Protein AF-A0A942CM63-F1 (afdb_monomer_lite)

Sequence (81 aa):
MELFGNYAGRAADLQPWLADAQINHDADLRLQYLAGLGLNEHAGDEIYREMLSYRAYPEDIFVASESTIDRLKAAMDGVRE

Secondary structure (DSSP, 8-state):
--TTTT----HHHHTTTTTTPPPP-GGG-HHHHHHHHTTT---HHHHHHHHHHH----TTT----HHHHHHHHHHHHTT--

pLDDT: mean 90.88, std 9.05, range [46.62, 97.56]

Foldseek 3Di:
DQPCPPPLADPVLCCVVCVPPDDDDVVVVVVVVVCVVCVVPPCVVVVSLVSSVSHDDPPPPDDDDPVVSVVVRVSSVVVND

Radius of gyration: 16.6 Å; chains: 1; bounding box: 30×28×43 Å

Structure (mmCIF, N/CA/C/O backbone):
data_AF-A0A942CM63-F1
#
_entry.id   AF-A0A942CM63-F1
#
loop_
_atom_site.group_PDB
_atom_site.id
_atom_site.type_symbol
_atom_site.label_atom_id
_atom_site.label_alt_id
_atom_site.label_comp_id
_atom_site.label_asym_id
_atom_site.label_entity_id
_atom_site.label_seq_id
_atom_site.pdbx_PDB_ins_code
_atom_site.Cartn_x
_atom_site.Cartn_y
_atom_site.Cartn_z
_atom_site.occupancy
_atom_site.B_iso_or_equiv
_atom_site.auth_seq_id
_atom_site.auth_comp_id
_atom_site.auth_asym_id
_atom_site.auth_atom_id
_atom_site.pdbx_PDB_model_num
ATOM 1 N N . MET A 1 1 ? 5.901 7.793 17.309 1.00 51.50 1 MET A N 1
ATOM 2 C CA . MET A 1 1 ? 5.759 6.645 16.391 1.00 51.50 1 MET A CA 1
ATOM 3 C C . MET A 1 1 ? 4.284 6.552 16.058 1.00 51.50 1 MET A C 1
ATOM 5 O O . MET A 1 1 ? 3.498 6.372 16.979 1.00 51.50 1 MET A O 1
ATOM 9 N N . GLU A 1 2 ? 3.907 6.778 14.804 1.00 83.19 2 GLU A N 1
ATOM 10 C CA . GLU A 1 2 ? 2.524 6.603 14.348 1.00 83.19 2 GLU A CA 1
ATOM 11 C C . GLU A 1 2 ? 2.298 5.137 13.982 1.00 83.19 2 GLU A C 1
ATOM 13 O O . GLU A 1 2 ? 3.052 4.577 13.189 1.00 83.19 2 GLU A O 1
ATOM 18 N N . LEU A 1 3 ? 1.278 4.508 14.572 1.00 88.31 3 LEU A N 1
ATOM 19 C CA . LEU A 1 3 ? 1.004 3.075 14.411 1.00 88.31 3 LEU A CA 1
ATOM 20 C C . LEU A 1 3 ? 0.782 2.670 12.943 1.00 88.31 3 LEU A C 1
ATOM 22 O O . LEU A 1 3 ? 1.226 1.603 12.532 1.00 88.31 3 LEU A O 1
ATOM 26 N N . PHE A 1 4 ? 0.130 3.530 12.157 1.00 89.88 4 PHE A N 1
ATOM 27 C CA . PHE A 1 4 ? -0.209 3.271 10.755 1.00 89.88 4 PHE A CA 1
ATOM 28 C C . PHE A 1 4 ? 0.733 3.946 9.745 1.00 89.88 4 PHE A C 1
ATOM 30 O O . PHE A 1 4 ? 0.471 3.869 8.549 1.00 89.88 4 PHE A O 1
ATOM 37 N N . GLY A 1 5 ? 1.836 4.569 10.184 1.00 87.94 5 GLY A N 1
ATOM 38 C CA . GLY A 1 5 ? 2.674 5.415 9.316 1.00 87.94 5 GLY A CA 1
ATOM 39 C C . GLY A 1 5 ? 3.226 4.708 8.068 1.00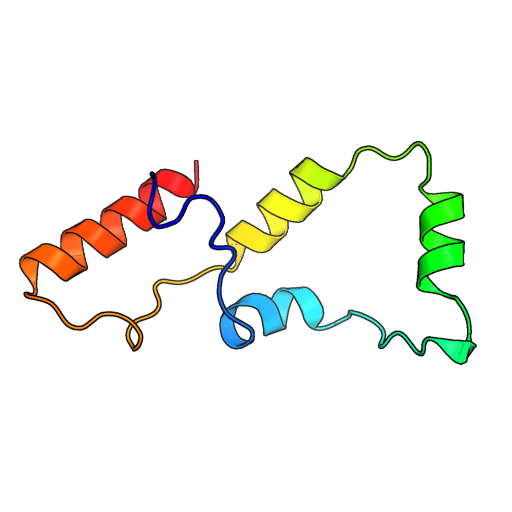 87.94 5 GLY A C 1
ATOM 40 O O . GLY A 1 5 ? 3.287 5.305 7.001 1.00 87.94 5 GLY A O 1
ATOM 41 N N . ASN A 1 6 ? 3.546 3.414 8.179 1.00 87.38 6 ASN A N 1
ATOM 42 C CA . ASN A 1 6 ? 3.998 2.572 7.059 1.00 87.38 6 ASN A CA 1
ATOM 43 C C . ASN A 1 6 ? 3.021 1.418 6.759 1.00 87.38 6 ASN A C 1
ATOM 45 O O . ASN A 1 6 ? 3.406 0.411 6.164 1.00 87.38 6 ASN A O 1
ATOM 49 N N . TYR A 1 7 ? 1.774 1.507 7.232 1.00 91.31 7 TYR A N 1
ATOM 50 C CA . TYR A 1 7 ? 0.770 0.473 7.004 1.00 91.31 7 TYR A CA 1
ATOM 51 C C . TYR A 1 7 ? 0.004 0.747 5.705 1.00 91.31 7 TYR A C 1
ATOM 53 O O . TYR A 1 7 ? -0.854 1.632 5.644 1.00 91.31 7 TYR A O 1
ATOM 61 N N . ALA A 1 8 ? 0.305 -0.045 4.675 1.00 91.75 8 ALA A N 1
ATOM 62 C CA . ALA A 1 8 ? -0.295 0.076 3.344 1.00 91.75 8 ALA A CA 1
ATOM 63 C C . ALA A 1 8 ? -1.500 -0.857 3.104 1.00 91.75 8 ALA A C 1
ATOM 65 O O . ALA A 1 8 ? -2.023 -0.906 1.996 1.00 91.75 8 ALA A O 1
ATOM 66 N N . GLY A 1 9 ? -1.950 -1.590 4.128 1.00 93.31 9 GLY A N 1
ATOM 67 C CA . GLY A 1 9 ? -3.013 -2.594 4.016 1.00 93.31 9 GLY A CA 1
ATOM 68 C C . GLY A 1 9 ? -2.491 -4.033 3.955 1.00 93.31 9 GLY A C 1
ATOM 69 O O . GLY A 1 9 ? -1.304 -4.304 4.150 1.00 93.31 9 GLY A O 1
ATOM 70 N N . ARG A 1 10 ? -3.405 -4.979 3.736 1.00 94.56 10 ARG A N 1
ATOM 71 C CA . ARG A 1 10 ? -3.140 -6.423 3.629 1.00 94.56 10 ARG A CA 1
ATOM 72 C C . ARG A 1 10 ? -3.213 -6.888 2.178 1.00 94.56 10 ARG A C 1
ATOM 74 O O . ARG A 1 10 ? -3.777 -6.222 1.317 1.00 94.56 10 ARG A O 1
ATOM 81 N N . ALA A 1 11 ? -2.734 -8.107 1.934 1.00 94.12 11 ALA A N 1
ATOM 82 C CA . ALA A 1 11 ? -2.852 -8.761 0.630 1.00 94.12 11 ALA A CA 1
ATOM 83 C C . ALA A 1 11 ? -4.306 -8.831 0.122 1.00 94.12 11 ALA A C 1
ATOM 85 O O . ALA A 1 11 ? -4.544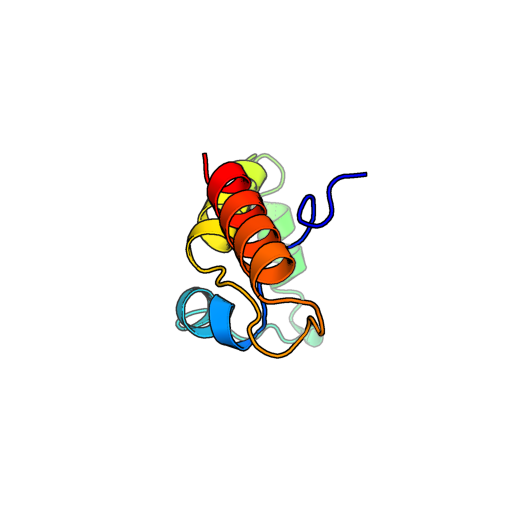 -8.646 -1.064 1.00 94.12 11 ALA A O 1
ATOM 86 N N . ALA A 1 12 ? -5.272 -9.063 1.019 1.00 94.62 12 ALA A N 1
ATOM 87 C CA . ALA A 1 12 ? -6.693 -9.052 0.670 1.00 94.62 12 ALA A CA 1
ATOM 88 C C . ALA A 1 12 ? -7.180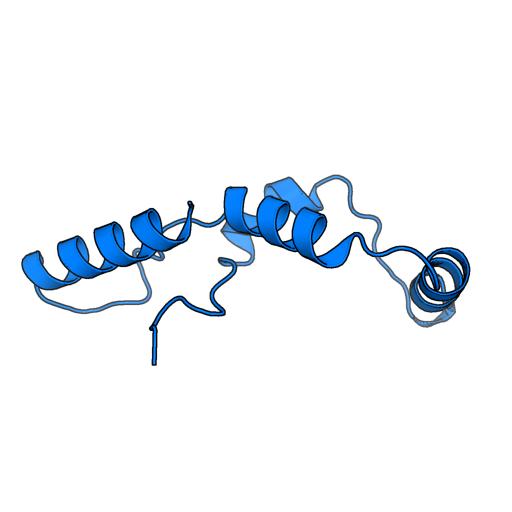 -7.663 0.227 1.00 94.62 12 ALA A C 1
ATOM 90 O O . ALA A 1 12 ? -7.979 -7.568 -0.698 1.00 94.62 12 ALA A O 1
ATOM 91 N N . ASP A 1 13 ? -6.670 -6.601 0.853 1.00 95.50 13 ASP A N 1
ATOM 92 C CA . ASP A 1 13 ? -7.062 -5.224 0.553 1.00 95.50 13 ASP A CA 1
ATOM 93 C C . ASP A 1 13 ? -6.464 -4.776 -0.793 1.00 95.50 13 ASP A C 1
ATOM 95 O O . ASP A 1 13 ? -7.141 -4.149 -1.598 1.00 95.50 13 ASP A O 1
ATOM 99 N N . LEU A 1 14 ? -5.214 -5.166 -1.075 1.00 96.25 14 LEU A N 1
ATOM 100 C CA . LEU A 1 14 ? -4.492 -4.833 -2.311 1.00 96.25 14 LEU A CA 1
ATOM 101 C C . LEU A 1 14 ? -4.808 -5.761 -3.493 1.00 96.25 14 LEU A C 1
ATOM 103 O O . LEU A 1 14 ? -4.304 -5.534 -4.591 1.00 96.25 14 LEU A O 1
ATOM 107 N N . GLN A 1 15 ? -5.631 -6.798 -3.308 1.00 96.25 15 GLN A N 1
ATOM 108 C CA . GLN A 1 15 ? -5.994 -7.711 -4.395 1.00 96.25 15 GLN A CA 1
ATOM 109 C C . GLN A 1 15 ? -6.566 -6.970 -5.622 1.00 96.25 15 GLN A C 1
ATOM 111 O O . GLN A 1 15 ? -6.129 -7.285 -6.728 1.00 96.25 15 GLN A O 1
ATOM 116 N N . PRO A 1 16 ? -7.479 -5.983 -5.480 1.00 96.00 16 PRO A N 1
ATOM 117 C CA . PRO A 1 16 ? -7.996 -5.247 -6.630 1.00 96.00 16 PRO A CA 1
ATOM 118 C C . PRO A 1 16 ? -6.924 -4.399 -7.325 1.00 96.00 16 PRO A C 1
ATOM 120 O O . PRO A 1 16 ? -6.915 -4.342 -8.548 1.00 96.00 16 PRO A O 1
ATOM 123 N N . TRP A 1 17 ? -5.996 -3.802 -6.568 1.00 95.62 17 TRP A N 1
ATOM 124 C CA . TRP A 1 17 ? -4.870 -3.029 -7.115 1.00 95.62 17 TRP A CA 1
ATOM 125 C C . TRP A 1 17 ? -3.893 -3.894 -7.928 1.00 95.62 17 TRP A C 1
ATOM 127 O O . TRP A 1 17 ? -3.204 -3.407 -8.815 1.00 95.62 17 TRP A O 1
ATOM 137 N N . LEU A 1 18 ? -3.841 -5.195 -7.634 1.00 95.00 18 LEU A N 1
ATOM 138 C CA . LEU A 1 18 ? -2.987 -6.166 -8.318 1.00 95.00 18 LEU A CA 1
ATOM 139 C C . LEU A 1 18 ? -3.736 -6.997 -9.372 1.00 95.00 18 LEU A C 1
ATOM 141 O O . LEU A 1 18 ? -3.149 -7.931 -9.919 1.00 95.00 18 LEU A O 1
ATOM 145 N N . ALA A 1 19 ? -5.014 -6.714 -9.643 1.00 96.06 19 ALA A N 1
ATOM 146 C CA . ALA A 1 19 ? -5.879 -7.589 -10.441 1.00 96.06 19 ALA A CA 1
ATOM 147 C C . ALA A 1 19 ? -5.357 -7.831 -11.870 1.00 96.06 19 ALA A C 1
ATOM 149 O O . ALA A 1 19 ? -5.530 -8.913 -12.431 1.00 96.06 19 ALA A O 1
ATOM 150 N N . ASP A 1 20 ? -4.701 -6.831 -12.439 1.00 95.12 20 ASP A N 1
ATOM 151 C CA . ASP A 1 20 ? -4.126 -6.776 -13.780 1.00 95.12 20 ASP A CA 1
ATOM 152 C C . ASP A 1 20 ? -2.586 -6.772 -13.774 1.00 95.12 20 ASP A C 1
ATOM 154 O O . ASP A 1 20 ? -1.945 -6.729 -14.830 1.00 95.12 20 ASP A O 1
ATOM 158 N N . ALA A 1 21 ? -1.969 -6.901 -12.594 1.00 93.44 21 ALA A N 1
ATOM 159 C CA . ALA A 1 21 ? -0.524 -6.979 -12.459 1.00 93.44 21 ALA A CA 1
ATOM 160 C C . ALA A 1 21 ? 0.013 -8.297 -13.038 1.00 93.44 21 ALA A C 1
ATOM 162 O O . ALA A 1 21 ? -0.340 -9.401 -12.618 1.00 93.44 21 ALA A O 1
ATOM 163 N N . GLN A 1 22 ? 0.936 -8.189 -13.992 1.00 92.94 22 GLN A N 1
AT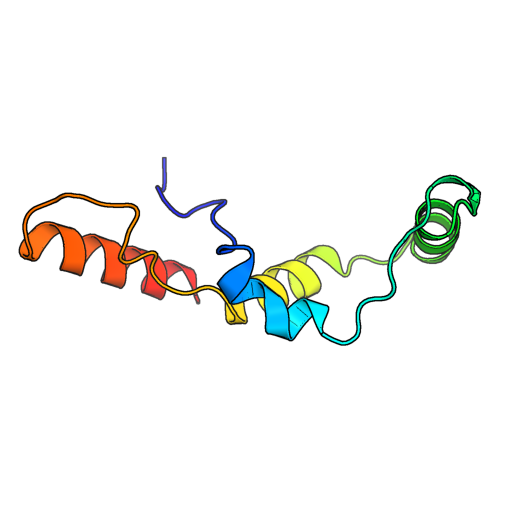OM 164 C CA . GLN A 1 22 ? 1.618 -9.355 -14.546 1.00 92.94 22 GLN A CA 1
ATOM 165 C C . GLN A 1 22 ? 2.601 -9.947 -13.531 1.00 92.94 22 GLN A C 1
ATOM 167 O O . GLN A 1 22 ? 3.420 -9.228 -12.947 1.00 92.94 22 GLN A O 1
ATOM 172 N N . ILE A 1 23 ? 2.575 -11.274 -13.380 1.00 92.69 23 ILE A N 1
ATOM 173 C CA . ILE A 1 23 ? 3.542 -12.006 -12.555 1.00 92.69 23 ILE A CA 1
ATOM 174 C C . ILE A 1 23 ? 4.953 -11.739 -13.085 1.00 92.69 23 ILE A C 1
ATOM 176 O O . ILE A 1 23 ? 5.223 -11.857 -14.279 1.00 92.69 23 ILE A O 1
ATOM 180 N N . ASN A 1 24 ? 5.861 -11.358 -12.188 1.00 92.81 24 ASN A N 1
ATOM 181 C CA . ASN A 1 24 ? 7.275 -11.241 -12.508 1.00 92.81 24 ASN A CA 1
ATOM 182 C C . ASN A 1 24 ? 7.985 -12.582 -12.292 1.00 92.81 24 ASN A C 1
ATOM 184 O O . ASN A 1 24 ? 7.876 -13.163 -11.212 1.00 92.81 24 ASN A O 1
ATOM 188 N N . HIS A 1 25 ? 8.757 -13.032 -13.279 1.00 92.94 25 HIS A N 1
ATOM 189 C CA . HIS A 1 25 ? 9.623 -14.199 -13.157 1.00 92.94 25 HIS A CA 1
ATOM 190 C C . HIS A 1 25 ? 11.078 -13.739 -13.193 1.00 92.94 25 HIS A C 1
ATOM 192 O O . HIS A 1 25 ? 11.560 -13.323 -14.231 1.00 92.94 25 HIS A O 1
ATOM 198 N N . ASP A 1 26 ? 11.806 -13.853 -12.083 1.00 87.38 26 ASP A N 1
ATOM 199 C CA . ASP A 1 26 ? 13.145 -13.250 -11.928 1.00 87.38 26 ASP A CA 1
ATOM 200 C C . ASP A 1 26 ? 14.160 -13.627 -13.034 1.00 87.38 26 ASP A C 1
ATOM 202 O O . ASP A 1 26 ? 15.073 -12.868 -13.343 1.00 87.38 26 ASP A O 1
ATOM 206 N N . ALA A 1 27 ? 13.960 -14.770 -13.696 1.00 92.12 27 ALA A N 1
ATOM 207 C CA . ALA A 1 27 ? 14.784 -15.230 -14.810 1.00 92.12 27 ALA A CA 1
ATOM 208 C C . ALA A 1 27 ? 14.716 -14.349 -16.077 1.00 92.12 27 ALA A C 1
ATOM 210 O O . ALA A 1 27 ? 15.648 -14.397 -16.878 1.00 92.12 27 ALA A O 1
ATOM 211 N N . ASP A 1 28 ? 13.641 -13.581 -16.286 1.00 93.00 28 ASP A N 1
ATOM 212 C CA . ASP A 1 28 ? 13.480 -12.711 -17.461 1.00 93.00 28 ASP A CA 1
ATOM 213 C C . ASP A 1 28 ? 13.959 -11.266 -17.229 1.00 93.00 28 ASP A C 1
ATOM 215 O O . ASP A 1 28 ? 13.993 -10.471 -18.170 1.00 93.00 28 ASP A O 1
ATOM 219 N N . LEU A 1 29 ? 14.365 -10.938 -15.994 1.00 94.44 29 LEU A N 1
ATOM 220 C CA . LEU A 1 29 ? 14.812 -9.610 -15.564 1.00 94.44 29 LEU A CA 1
ATOM 221 C C . LEU A 1 29 ? 13.826 -8.471 -15.903 1.00 94.44 29 LEU A C 1
ATOM 223 O O . LEU A 1 29 ? 14.233 -7.310 -16.036 1.00 94.44 29 LEU A O 1
ATOM 227 N N . ARG A 1 30 ? 12.525 -8.768 -16.052 1.00 93.88 30 ARG A N 1
ATOM 228 C CA . ARG A 1 30 ? 11.516 -7.799 -16.509 1.00 93.88 30 ARG A CA 1
ATOM 229 C C . ARG A 1 30 ? 11.460 -6.567 -15.617 1.00 93.88 30 ARG A C 1
ATOM 231 O O . ARG A 1 30 ? 11.479 -5.451 -16.132 1.00 93.88 30 ARG A O 1
ATOM 238 N N . LEU A 1 31 ? 11.410 -6.737 -14.293 1.00 93.81 31 LEU A N 1
ATOM 239 C CA . LEU A 1 31 ? 11.371 -5.591 -13.378 1.00 93.81 31 LEU A CA 1
ATOM 240 C C . LEU A 1 31 ? 12.653 -4.754 -13.428 1.00 93.81 31 LEU A C 1
ATOM 242 O O . LEU A 1 31 ? 12.553 -3.534 -13.379 1.00 93.81 31 LEU A O 1
ATOM 246 N N . GLN A 1 32 ? 13.839 -5.355 -13.575 1.00 93.88 32 GLN A N 1
ATOM 247 C CA . GLN A 1 32 ? 15.085 -4.589 -13.708 1.00 93.88 32 GLN A CA 1
ATOM 248 C C . GLN A 1 32 ? 15.124 -3.805 -15.025 1.00 93.88 32 GLN A C 1
ATOM 250 O O . GLN A 1 32 ? 15.552 -2.651 -15.039 1.00 93.88 32 GLN A O 1
ATOM 255 N N . TYR A 1 33 ? 14.639 -4.398 -16.119 1.00 93.94 33 TYR A N 1
ATOM 256 C CA . TYR A 1 33 ? 14.506 -3.706 -17.399 1.00 93.94 33 TYR A CA 1
ATOM 257 C C . TYR A 1 33 ? 13.538 -2.516 -17.305 1.00 93.94 33 TYR A C 1
ATOM 259 O O . TYR A 1 33 ? 13.896 -1.402 -17.691 1.00 93.94 33 TYR A O 1
ATOM 267 N N . LEU A 1 34 ? 12.345 -2.723 -16.733 1.00 93.12 34 LEU A N 1
ATOM 268 C CA . LEU A 1 34 ? 11.359 -1.658 -16.516 1.00 93.12 34 LEU A CA 1
ATOM 269 C C . LEU A 1 34 ? 11.891 -0.565 -15.580 1.00 93.12 34 LEU A C 1
ATOM 271 O O . LEU A 1 34 ? 11.709 0.615 -15.866 1.00 93.12 34 LEU A O 1
ATOM 275 N N . ALA A 1 35 ? 12.611 -0.933 -14.518 1.00 90.81 35 ALA A N 1
ATOM 276 C CA . ALA A 1 35 ? 13.259 0.024 -13.623 1.00 90.81 35 ALA A CA 1
ATOM 277 C C . ALA A 1 35 ? 14.320 0.871 -14.347 1.00 90.81 35 ALA A C 1
ATOM 279 O O . ALA A 1 35 ? 14.449 2.060 -14.073 1.00 90.81 35 ALA A O 1
ATOM 280 N N . GLY A 1 36 ? 15.053 0.287 -15.301 1.00 94.50 36 GLY A N 1
ATOM 281 C CA . GLY A 1 36 ? 15.984 1.027 -16.156 1.00 94.50 36 GLY A CA 1
ATOM 282 C C . GLY A 1 36 ? 15.284 2.029 -17.079 1.00 94.50 36 GLY A C 1
ATOM 283 O O . GLY A 1 36 ? 15.767 3.150 -17.239 1.00 94.50 36 GLY A O 1
ATOM 284 N N . LEU A 1 37 ? 14.133 1.658 -17.652 1.00 94.62 37 LEU A N 1
ATOM 285 C CA . LEU A 1 37 ? 13.312 2.571 -18.460 1.00 94.62 37 LEU A CA 1
ATOM 286 C C . LEU A 1 37 ? 12.716 3.712 -17.620 1.00 94.62 37 LEU A C 1
ATOM 288 O O . LEU A 1 37 ? 12.684 4.851 -18.081 1.00 94.62 37 LEU A O 1
ATOM 292 N N . GLY A 1 38 ? 12.298 3.417 -16.389 1.00 91.00 38 GLY A N 1
ATOM 293 C CA . GLY A 1 38 ? 11.728 4.373 -15.437 1.00 91.00 38 GLY A CA 1
ATOM 294 C C . GLY A 1 38 ? 12.753 5.109 -14.567 1.00 91.00 38 GLY A C 1
ATOM 295 O O . GLY A 1 38 ? 12.366 5.727 -13.583 1.00 91.00 38 GLY A O 1
ATOM 296 N N . LEU A 1 39 ? 14.055 5.066 -14.882 1.00 91.38 39 LEU A N 1
ATOM 297 C CA . LEU A 1 39 ? 15.117 5.585 -13.999 1.00 91.38 39 LEU A CA 1
ATOM 298 C C . LEU A 1 39 ? 14.937 7.065 -13.603 1.00 91.38 39 LEU A C 1
ATOM 300 O O . LEU A 1 39 ? 15.345 7.466 -12.516 1.00 91.38 39 LEU A O 1
ATOM 304 N N . ASN A 1 40 ? 14.339 7.870 -14.485 1.00 92.62 40 ASN A N 1
ATOM 305 C CA . ASN A 1 40 ? 14.082 9.297 -14.255 1.00 92.62 40 ASN A CA 1
ATOM 306 C C . ASN A 1 40 ? 12.610 9.595 -13.924 1.00 92.62 40 ASN A C 1
ATOM 308 O O . ASN A 1 40 ? 12.196 10.753 -13.935 1.00 92.62 40 ASN A O 1
ATOM 312 N N . GLU A 1 41 ? 11.804 8.563 -13.682 1.00 91.62 41 GLU A N 1
ATOM 313 C CA . GLU A 1 41 ? 10.406 8.701 -13.305 1.00 91.62 41 GLU A CA 1
ATOM 314 C C . GLU A 1 41 ? 10.280 8.805 -11.780 1.00 91.62 41 GLU A C 1
ATOM 316 O O . GLU A 1 41 ? 10.805 7.987 -11.024 1.00 91.62 41 GLU A O 1
ATOM 321 N N . HIS A 1 42 ? 9.564 9.826 -11.314 1.00 90.06 42 HIS A N 1
ATOM 322 C CA . HIS A 1 42 ? 9.339 10.085 -9.892 1.00 90.06 42 HIS A CA 1
ATOM 323 C C . HIS A 1 42 ? 7.868 9.855 -9.518 1.00 90.06 42 HIS A C 1
ATOM 325 O O . HIS A 1 42 ? 7.224 10.720 -8.935 1.00 90.06 42 HIS A O 1
ATOM 331 N N . ALA A 1 43 ? 7.335 8.681 -9.866 1.00 92.38 43 ALA A N 1
ATOM 332 C CA . ALA A 1 43 ? 5.937 8.306 -9.625 1.00 92.38 43 ALA A CA 1
ATOM 333 C C . ALA A 1 43 ? 5.684 7.651 -8.250 1.00 92.38 43 ALA A C 1
ATOM 335 O O . ALA A 1 43 ? 4.555 7.273 -7.945 1.00 92.38 43 ALA A O 1
ATOM 336 N N . GLY A 1 44 ? 6.712 7.510 -7.402 1.00 91.75 44 GLY A N 1
ATOM 337 C CA . GLY A 1 44 ? 6.615 6.789 -6.124 1.00 91.75 44 GLY A CA 1
ATOM 338 C C . GLY A 1 44 ? 5.495 7.294 -5.207 1.00 91.75 44 GLY A C 1
ATOM 339 O O . GLY A 1 44 ? 4.738 6.490 -4.670 1.00 91.75 44 GLY A O 1
ATOM 340 N N . ASP A 1 45 ? 5.337 8.613 -5.089 1.00 93.25 45 ASP A N 1
ATOM 341 C CA . ASP A 1 45 ? 4.304 9.233 -4.249 1.00 93.25 45 ASP A CA 1
ATOM 342 C C . ASP A 1 45 ? 2.884 8.992 -4.782 1.00 93.25 45 ASP A C 1
ATOM 344 O O . ASP A 1 45 ? 1.930 8.865 -4.014 1.00 93.25 45 ASP A O 1
ATOM 348 N N . GLU A 1 46 ? 2.714 8.959 -6.103 1.00 94.31 46 GLU A N 1
ATOM 349 C CA . GLU A 1 46 ? 1.429 8.662 -6.737 1.00 94.31 46 GLU A CA 1
ATOM 350 C C . GLU A 1 46 ? 1.067 7.189 -6.558 1.00 94.31 46 GLU A C 1
ATOM 352 O O . GLU A 1 46 ? -0.008 6.893 -6.037 1.00 94.31 46 GLU A O 1
ATOM 357 N N . ILE A 1 47 ? 2.007 6.290 -6.862 1.00 93.50 47 ILE A N 1
ATOM 358 C CA . ILE A 1 47 ? 1.853 4.843 -6.673 1.00 93.50 47 ILE A CA 1
ATOM 359 C C . ILE A 1 47 ? 1.508 4.529 -5.214 1.00 93.50 47 ILE A C 1
ATOM 361 O O . ILE A 1 47 ? 0.573 3.778 -4.938 1.00 93.50 47 ILE A O 1
ATOM 365 N N . TYR A 1 48 ? 2.222 5.129 -4.257 1.00 92.88 48 TYR A N 1
ATOM 366 C CA . TYR A 1 48 ? 1.971 4.885 -2.840 1.00 92.88 48 TYR A CA 1
ATOM 367 C C . TYR A 1 48 ? 0.584 5.376 -2.408 1.00 92.88 48 TYR A C 1
ATOM 369 O O . TYR A 1 48 ? -0.133 4.652 -1.719 1.00 92.88 48 TYR A O 1
ATOM 377 N N . ARG A 1 49 ? 0.155 6.568 -2.845 1.00 92.75 49 ARG A N 1
ATOM 378 C CA . ARG A 1 49 ? -1.199 7.073 -2.556 1.00 92.75 49 ARG A CA 1
ATOM 379 C C . ARG A 1 49 ? -2.286 6.198 -3.169 1.00 92.75 49 ARG A C 1
ATOM 381 O O . ARG A 1 49 ? -3.309 5.972 -2.525 1.00 92.75 49 ARG A O 1
ATOM 388 N N . GLU A 1 50 ? -2.059 5.674 -4.369 1.00 94.25 50 GLU A N 1
ATOM 389 C CA . GLU A 1 50 ? -2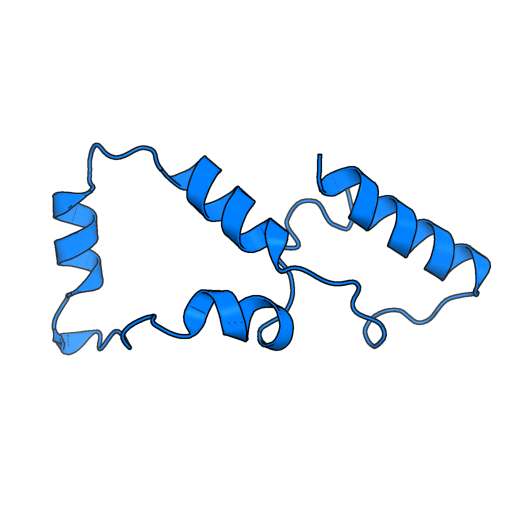.980 4.734 -4.996 1.00 94.25 50 GLU A CA 1
ATOM 390 C C . GLU A 1 50 ? -3.102 3.451 -4.165 1.00 94.25 50 GLU A C 1
ATOM 392 O O . GLU A 1 50 ? -4.219 3.059 -3.827 1.00 94.25 50 GLU A O 1
ATOM 397 N N . MET A 1 51 ? -1.984 2.860 -3.728 1.00 94.19 51 MET A N 1
ATOM 398 C CA . MET A 1 51 ? -1.993 1.699 -2.827 1.00 94.19 51 MET A CA 1
ATOM 399 C C . MET A 1 51 ? -2.783 1.980 -1.540 1.00 94.19 51 MET A C 1
ATOM 401 O O . MET A 1 51 ? -3.625 1.175 -1.136 1.00 94.19 51 MET A O 1
ATOM 405 N N . LEU A 1 52 ? -2.564 3.142 -0.909 1.00 93.12 52 LEU A N 1
ATOM 406 C CA . LEU A 1 52 ? -3.279 3.534 0.310 1.00 93.12 52 LEU A CA 1
ATOM 407 C C . LEU A 1 52 ? -4.790 3.698 0.096 1.00 93.12 52 LEU A C 1
ATOM 409 O O . LEU A 1 52 ? -5.548 3.573 1.058 1.00 93.12 52 LEU A O 1
ATOM 413 N N . SER A 1 53 ? -5.253 3.944 -1.132 1.00 93.56 53 SER A N 1
ATOM 414 C CA . SER A 1 53 ? -6.684 4.081 -1.423 1.00 93.56 53 SER A CA 1
ATOM 415 C C . SER A 1 53 ? -7.469 2.779 -1.217 1.00 93.56 53 SER A C 1
ATOM 417 O O . SER A 1 53 ? -8.662 2.849 -0.904 1.00 93.56 53 SER A O 1
ATOM 419 N N . TYR A 1 54 ? -6.793 1.627 -1.315 1.00 94.69 54 TYR A N 1
ATOM 420 C CA . TYR A 1 54 ? -7.370 0.290 -1.151 1.00 94.69 54 TYR A CA 1
ATOM 421 C C . TYR A 1 54 ? -7.332 -0.230 0.288 1.00 94.69 54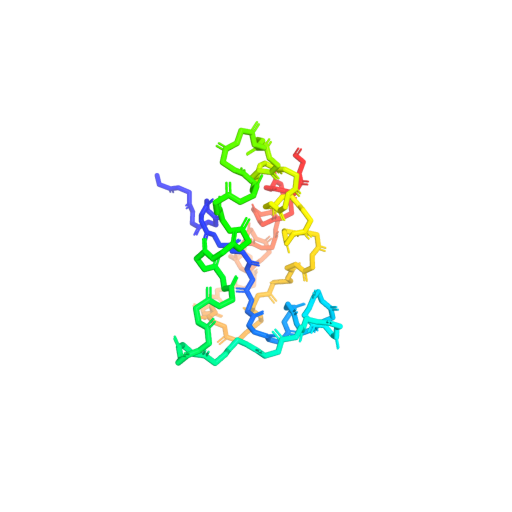 TYR A C 1
ATOM 423 O O . TYR A 1 54 ? -8.046 -1.181 0.607 1.00 94.69 54 TYR A O 1
ATOM 431 N N . ARG A 1 55 ? -6.512 0.357 1.171 1.00 92.44 55 ARG A N 1
ATOM 432 C CA . ARG A 1 55 ? -6.345 -0.161 2.537 1.00 92.44 55 ARG A CA 1
ATOM 433 C C . ARG A 1 55 ? -7.655 -0.101 3.329 1.00 92.44 55 ARG A C 1
ATOM 435 O O . ARG A 1 55 ? -8.416 0.865 3.232 1.00 92.44 55 ARG A O 1
ATOM 442 N N . ALA A 1 56 ? -7.861 -1.095 4.186 1.00 92.62 56 ALA A N 1
ATOM 443 C CA . ALA A 1 56 ? -8.993 -1.169 5.101 1.00 92.62 56 ALA A CA 1
ATOM 444 C C . ALA A 1 56 ? -8.524 -1.451 6.532 1.00 92.62 56 ALA A C 1
ATOM 446 O O . ALA A 1 56 ? -7.390 -1.875 6.762 1.00 92.62 56 ALA A O 1
ATOM 447 N N . TYR A 1 57 ? -9.407 -1.211 7.506 1.00 93.12 57 TYR A N 1
ATOM 448 C CA . TYR A 1 57 ? -9.091 -1.474 8.904 1.00 93.12 57 TYR A CA 1
ATOM 449 C C . TYR A 1 57 ? -8.974 -2.987 9.122 1.00 93.12 57 TYR A C 1
ATOM 451 O O . TYR A 1 57 ? -9.904 -3.719 8.768 1.00 93.12 57 TYR A O 1
ATOM 459 N N . PRO A 1 58 ? -7.873 -3.484 9.709 1.00 93.50 58 PRO A N 1
ATOM 460 C CA . PRO A 1 58 ? -7.721 -4.907 9.951 1.00 93.50 58 PRO A CA 1
ATOM 461 C C . PRO A 1 58 ? -8.513 -5.325 11.196 1.00 93.50 58 PRO A C 1
ATOM 463 O O . PRO A 1 58 ? -7.999 -5.305 12.315 1.00 93.50 58 PRO A O 1
ATOM 466 N N . GLU A 1 59 ? -9.770 -5.719 10.987 1.00 92.94 59 GLU A N 1
ATOM 467 C CA . GLU A 1 59 ? -10.703 -6.129 12.054 1.00 92.94 59 GLU A CA 1
ATOM 468 C C . GLU A 1 59 ? -10.186 -7.308 12.909 1.00 92.94 59 GLU A C 1
ATOM 470 O O . GLU A 1 59 ? -10.662 -7.520 14.019 1.00 92.94 59 GLU A O 1
ATOM 475 N N . ASP A 1 60 ? -9.213 -8.076 12.412 1.00 93.50 60 ASP A N 1
ATOM 476 C CA . ASP A 1 60 ? -8.701 -9.310 13.016 1.00 93.50 60 ASP A CA 1
ATOM 477 C C . ASP A 1 60 ? -7.315 -9.186 13.677 1.00 93.50 60 ASP A C 1
ATOM 479 O O . ASP A 1 60 ? -6.834 -10.153 14.267 1.00 93.50 60 ASP A O 1
ATOM 483 N N . ILE A 1 61 ? -6.660 -8.021 13.607 1.00 92.31 61 ILE A N 1
ATOM 484 C CA . ILE A 1 61 ? -5.289 -7.841 14.128 1.00 92.31 61 ILE A CA 1
ATOM 485 C C . ILE A 1 61 ? -5.272 -7.305 15.565 1.00 92.31 61 ILE A C 1
ATOM 487 O O . ILE A 1 61 ? -4.371 -7.634 16.341 1.00 92.31 61 ILE A O 1
ATOM 491 N N . PHE A 1 62 ? -6.249 -6.478 15.942 1.00 93.69 62 PHE A N 1
ATOM 492 C CA . PHE A 1 62 ? -6.257 -5.796 17.235 1.00 93.69 62 PHE A CA 1
ATOM 493 C C . PHE A 1 62 ? -7.266 -6.410 18.205 1.00 93.69 62 PHE A C 1
ATOM 495 O O . PHE A 1 62 ? -8.446 -6.538 17.901 1.00 93.69 62 PHE A O 1
ATOM 502 N N . VAL A 1 63 ? -6.806 -6.707 19.422 1.00 95.75 63 VAL A N 1
ATOM 503 C CA . VAL A 1 63 ? -7.665 -7.077 20.554 1.00 95.75 63 VAL A CA 1
ATOM 504 C C . VAL A 1 63 ? -7.600 -5.955 21.581 1.00 95.75 63 VAL A C 1
ATOM 506 O O . VAL A 1 63 ? -6.570 -5.750 22.224 1.00 95.75 63 VAL A O 1
ATOM 509 N N . ALA A 1 64 ? -8.684 -5.195 21.718 1.00 94.75 64 ALA A N 1
ATOM 510 C CA . ALA A 1 64 ? -8.770 -4.062 22.633 1.00 94.75 64 ALA A CA 1
ATOM 511 C C . ALA A 1 64 ? -10.227 -3.787 23.040 1.00 94.75 64 ALA A C 1
ATOM 513 O O . ALA A 1 64 ? -11.153 -4.429 22.551 1.00 94.75 64 ALA A O 1
ATOM 514 N N . SER A 1 65 ? -10.438 -2.820 23.937 1.00 97.56 65 SER A N 1
ATOM 515 C CA . SER A 1 65 ? -11.784 -2.316 24.236 1.00 97.56 65 SER A CA 1
ATOM 516 C C . SER A 1 65 ? -12.415 -1.663 23.002 1.00 97.56 65 SER A C 1
ATOM 518 O O . SER A 1 65 ? -11.692 -1.086 22.189 1.00 97.56 65 SER A O 1
ATOM 520 N N . GLU A 1 66 ? -13.748 -1.646 22.912 1.00 96.06 66 GLU A N 1
ATOM 521 C CA . GLU A 1 66 ? -14.486 -0.978 21.820 1.00 96.06 66 GLU A CA 1
ATOM 522 C C . GLU A 1 66 ? -14.007 0.466 21.606 1.00 96.06 66 GLU A C 1
ATOM 524 O O . GLU A 1 66 ? -13.579 0.837 20.519 1.00 96.06 66 GLU A O 1
ATOM 529 N N . SER A 1 67 ? -13.898 1.236 22.693 1.00 96.94 67 SER A N 1
ATOM 530 C CA . SER A 1 67 ? -13.395 2.617 22.658 1.00 96.94 67 SER A CA 1
ATOM 531 C C . SER A 1 67 ? -11.965 2.765 22.129 1.00 96.94 67 SER A C 1
ATOM 533 O O . SER A 1 67 ? -11.572 3.844 21.688 1.00 96.94 67 SER A O 1
ATOM 535 N N . THR A 1 68 ? -11.147 1.717 22.217 1.00 95.75 68 THR A N 1
ATOM 536 C CA . THR A 1 68 ? -9.791 1.712 21.662 1.00 95.75 68 THR A CA 1
ATOM 537 C C . THR A 1 68 ? -9.817 1.344 20.185 1.00 95.75 68 THR A C 1
ATOM 539 O O . THR A 1 68 ? -9.104 1.977 19.413 1.00 95.75 68 THR A O 1
ATOM 542 N N . ILE A 1 69 ? -10.664 0.394 19.783 1.00 96.19 69 ILE A N 1
ATOM 543 C CA . ILE A 1 69 ? -10.895 0.053 18.374 1.00 96.19 69 ILE A CA 1
ATOM 544 C C . ILE A 1 69 ? -11.401 1.274 17.598 1.00 96.19 69 ILE A C 1
ATOM 546 O O . ILE A 1 69 ? -10.846 1.583 16.547 1.00 96.19 69 ILE A O 1
ATOM 550 N N . ASP A 1 70 ? -12.347 2.038 18.147 1.00 94.75 70 ASP A N 1
ATOM 551 C CA . ASP A 1 70 ? -12.855 3.260 17.505 1.00 94.75 70 ASP A CA 1
ATOM 552 C C . ASP A 1 70 ? -11.751 4.302 17.288 1.00 94.75 70 ASP A C 1
ATOM 554 O O . ASP A 1 70 ? -11.646 4.902 16.217 1.00 94.75 70 ASP A O 1
ATOM 558 N N . ARG A 1 71 ? -10.863 4.478 18.279 1.00 94.12 71 ARG A N 1
ATOM 559 C CA . ARG A 1 71 ? -9.691 5.356 18.136 1.00 94.12 71 ARG A CA 1
ATOM 560 C C . ARG A 1 71 ? -8.722 4.852 17.072 1.00 94.12 71 ARG A C 1
ATOM 562 O O . ARG A 1 71 ? -8.137 5.670 16.373 1.00 94.12 71 ARG A O 1
ATOM 569 N N . LEU A 1 72 ? -8.535 3.538 16.950 1.00 94.50 72 LEU A N 1
ATOM 570 C CA . LEU A 1 72 ? -7.672 2.956 15.923 1.00 94.50 72 LEU A CA 1
ATOM 571 C C . LEU A 1 72 ? -8.265 3.142 14.520 1.00 94.50 72 LEU A C 1
ATOM 573 O O . LEU A 1 72 ? -7.524 3.495 13.607 1.00 94.50 72 LEU A O 1
ATOM 577 N N . LYS A 1 73 ? -9.582 2.965 14.354 1.00 93.50 73 LYS A N 1
ATOM 578 C CA . LYS A 1 73 ? -10.288 3.223 13.087 1.00 93.50 73 LYS A CA 1
ATOM 579 C C . LYS A 1 73 ? -10.145 4.690 12.674 1.00 93.50 73 LYS A C 1
ATOM 581 O O . LYS A 1 73 ? -9.626 4.969 11.598 1.00 93.50 73 LYS A O 1
ATOM 586 N N . ALA A 1 74 ? -10.455 5.615 13.584 1.00 91.75 74 ALA A N 1
ATOM 587 C CA . ALA A 1 74 ? -10.304 7.051 13.343 1.00 91.75 74 ALA A CA 1
ATOM 588 C C . ALA A 1 74 ? -8.850 7.456 13.029 1.00 91.75 74 ALA A C 1
ATOM 590 O O . ALA A 1 74 ? -8.608 8.271 12.142 1.00 91.75 74 ALA A O 1
ATOM 591 N N . ALA A 1 75 ? -7.871 6.869 13.727 1.00 90.94 75 ALA A N 1
ATOM 592 C CA . ALA A 1 75 ? -6.457 7.128 13.464 1.00 90.94 75 ALA A CA 1
ATOM 593 C C . ALA A 1 75 ? -6.006 6.641 12.079 1.00 90.94 75 ALA A C 1
ATOM 595 O O . ALA A 1 75 ? -5.077 7.209 11.520 1.00 90.94 75 ALA A O 1
ATOM 596 N N . MET A 1 76 ? -6.632 5.606 11.519 1.00 89.19 76 MET A N 1
ATOM 597 C CA . MET A 1 76 ? -6.309 5.115 10.178 1.00 89.19 76 MET A CA 1
ATOM 598 C C . MET A 1 76 ? -6.965 5.965 9.076 1.00 89.19 76 MET A C 1
ATOM 600 O O . MET A 1 76 ? -6.357 6.186 8.024 1.00 89.19 76 MET A O 1
ATOM 604 N N . ASP A 1 77 ? -8.174 6.474 9.328 1.00 83.56 77 ASP A N 1
ATOM 605 C CA . ASP A 1 77 ? -8.889 7.363 8.406 1.00 83.56 77 ASP A CA 1
ATOM 606 C C . ASP A 1 77 ? -8.202 8.728 8.288 1.00 83.56 77 ASP A C 1
ATOM 608 O O . ASP A 1 77 ? -8.035 9.233 7.181 1.00 83.56 77 ASP A O 1
ATOM 612 N N . GLY A 1 78 ? -7.707 9.281 9.401 1.00 75.19 78 GLY A N 1
ATOM 613 C CA . GLY A 1 78 ? -6.949 10.539 9.403 1.00 75.19 78 GLY A CA 1
ATOM 614 C C . GLY A 1 78 ? -5.591 10.475 8.688 1.00 75.19 78 GLY A C 1
ATOM 615 O O . GLY A 1 78 ? -5.010 11.512 8.407 1.00 75.19 78 GLY A O 1
ATOM 616 N N . VAL A 1 79 ? -5.085 9.278 8.365 1.00 60.56 79 VAL A N 1
ATOM 617 C CA . VAL A 1 79 ? -3.864 9.084 7.552 1.00 60.56 79 VAL A CA 1
ATOM 618 C C . VAL A 1 79 ? -4.206 9.026 6.050 1.00 60.56 79 VAL A C 1
ATOM 620 O O . VAL A 1 79 ? -3.338 8.745 5.231 1.00 60.56 79 VAL A O 1
ATOM 623 N N . ARG A 1 80 ? -5.484 9.131 5.657 1.00 57.91 80 ARG A N 1
ATOM 624 C CA . ARG A 1 80 ? -5.927 8.989 4.256 1.00 57.91 80 ARG A CA 1
ATOM 625 C C . ARG A 1 80 ? -5.958 10.326 3.491 1.00 57.91 80 ARG A C 1
ATOM 627 O O . ARG A 1 80 ? -6.105 10.287 2.272 1.00 57.91 80 ARG A O 1
ATOM 634 N N . GLU A 1 81 ? -5.827 11.457 4.191 1.00 46.62 81 GLU A N 1
ATOM 635 C CA . GLU A 1 81 ? -5.663 12.821 3.642 1.00 46.62 81 GLU A CA 1
ATOM 636 C C . GLU A 1 81 ? -4.185 13.165 3.405 1.00 46.62 81 GLU A C 1
ATOM 638 O O . GLU A 1 81 ? -3.903 13.841 2.388 1.00 46.62 81 GLU A O 1
#